Protein AF-A0A958QN06-F1 (afdb_monomer_lite)

Radius of gyration: 12.38 Å; chains: 1; bounding box: 31×23×32 Å

Foldseek 3Di:
DPPPPPVLLVVLLVVLLVVLVVQLVVCVVVVPPLSNVLSVCSNPVSVVDPDSVVSCVVSVVSSVVSVVVVVD

Sequence (72 aa):
MNIDFSPASLLSGFIFGVFGIYVFREGKRRQSFSLYFIGVALMGYTYLTPNVYWDWGIGSALLYLAYRIRFL

Structure (mmCIF, N/CA/C/O backbone):
data_AF-A0A958QN06-F1
#
_entry.id   AF-A0A958QN06-F1
#
loop_
_atom_site.group_PDB
_atom_site.id
_atom_site.type_symbol
_atom_site.label_atom_id
_atom_site.label_alt_id
_atom_site.label_comp_id
_atom_site.label_asym_id
_atom_site.label_entity_id
_atom_site.label_seq_id
_atom_site.pdbx_PDB_ins_code
_atom_site.Cartn_x
_atom_site.Cartn_y
_atom_site.Cartn_z
_atom_site.occupancy
_atom_site.B_iso_or_equiv
_atom_site.auth_seq_id
_atom_site.auth_comp_id
_atom_site.auth_asym_id
_atom_site.auth_atom_id
_atom_site.pdbx_PDB_model_num
ATOM 1 N N . MET A 1 1 ? 8.642 -12.275 -17.858 1.00 46.28 1 MET A N 1
ATOM 2 C CA . MET A 1 1 ? 8.489 -11.206 -16.852 1.00 46.28 1 MET A CA 1
ATOM 3 C C . MET A 1 1 ? 9.877 -10.624 -16.647 1.00 46.28 1 MET A C 1
ATOM 5 O O . MET A 1 1 ? 10.702 -11.277 -16.025 1.00 46.28 1 MET A O 1
ATOM 9 N N . ASN A 1 2 ? 10.194 -9.523 -17.332 1.00 44.12 2 ASN A N 1
ATOM 10 C CA . ASN A 1 2 ? 11.506 -8.887 -17.221 1.00 44.12 2 ASN A CA 1
ATOM 11 C C . A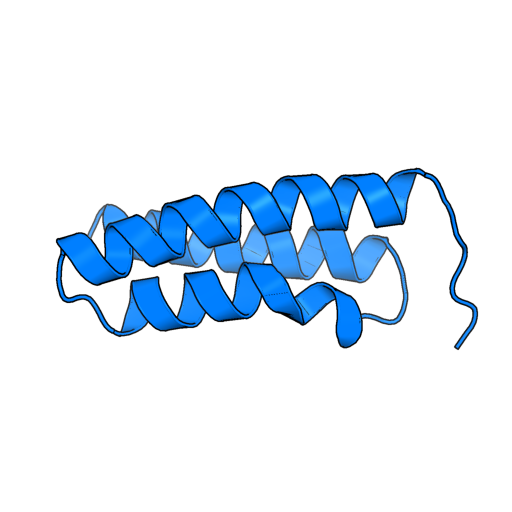SN A 1 2 ? 11.434 -8.007 -15.974 1.00 44.12 2 ASN A C 1
ATOM 13 O O . ASN A 1 2 ? 10.817 -6.946 -16.006 1.00 44.12 2 ASN A O 1
ATOM 17 N N . ILE A 1 3 ? 11.906 -8.523 -14.839 1.00 53.34 3 ILE A N 1
ATOM 18 C CA . ILE A 1 3 ? 12.023 -7.713 -13.629 1.00 53.34 3 ILE A CA 1
ATOM 19 C C . ILE A 1 3 ? 13.245 -6.838 -13.867 1.00 53.34 3 ILE A C 1
ATOM 21 O O . ILE A 1 3 ? 14.363 -7.202 -13.509 1.00 53.34 3 ILE A O 1
ATOM 25 N N . ASP A 1 4 ? 13.035 -5.711 -14.543 1.00 56.97 4 ASP A N 1
ATOM 26 C CA . ASP A 1 4 ? 14.028 -4.655 -14.564 1.00 56.97 4 ASP A CA 1
ATOM 27 C C . ASP A 1 4 ? 14.216 -4.242 -13.105 1.00 56.97 4 ASP A C 1
ATOM 29 O O . ASP A 1 4 ? 13.352 -3.583 -12.514 1.00 56.97 4 ASP A O 1
ATOM 33 N N . PHE A 1 5 ? 15.346 -4.637 -12.511 1.00 58.81 5 PHE A N 1
ATOM 34 C CA . PHE A 1 5 ? 15.862 -4.113 -11.241 1.00 58.81 5 PHE A CA 1
ATOM 35 C C . PHE A 1 5 ? 16.279 -2.645 -11.419 1.00 58.81 5 PHE A C 1
ATOM 37 O O . PHE A 1 5 ? 17.365 -2.214 -11.039 1.00 58.81 5 PHE A O 1
ATOM 44 N N . SER A 1 6 ? 15.407 -1.868 -12.053 1.00 70.62 6 SER A N 1
ATOM 45 C CA . SER A 1 6 ? 15.529 -0.442 -12.173 1.00 70.62 6 SER A CA 1
ATOM 46 C C . SER A 1 6 ? 15.358 0.130 -10.770 1.00 70.62 6 SER A C 1
ATOM 48 O O . SER A 1 6 ? 14.381 -0.203 -10.086 1.00 70.62 6 SER A O 1
ATOM 50 N N . PRO A 1 7 ? 16.264 1.012 -10.325 1.00 77.75 7 PRO A N 1
ATOM 51 C CA . PRO A 1 7 ? 16.121 1.737 -9.067 1.00 77.75 7 PRO A CA 1
ATOM 52 C C . PRO A 1 7 ? 14.725 2.354 -8.884 1.00 77.75 7 PRO A C 1
ATOM 54 O O . PRO A 1 7 ? 14.242 2.464 -7.762 1.00 77.75 7 PRO A O 1
ATOM 57 N N . ALA A 1 8 ? 14.045 2.693 -9.985 1.00 77.62 8 ALA A N 1
ATOM 58 C CA . ALA A 1 8 ? 12.683 3.212 -9.989 1.00 77.62 8 ALA A CA 1
ATOM 59 C C . ALA A 1 8 ? 11.629 2.231 -9.432 1.00 77.62 8 ALA A C 1
ATOM 61 O O . ALA A 1 8 ? 10.746 2.669 -8.697 1.00 77.62 8 ALA A O 1
ATOM 62 N N . SER A 1 9 ? 11.726 0.931 -9.734 1.00 74.06 9 SER A N 1
ATOM 63 C CA . SER A 1 9 ? 10.792 -0.102 -9.241 1.00 74.06 9 SER A CA 1
ATOM 64 C C . SER A 1 9 ? 11.024 -0.416 -7.758 1.00 74.06 9 SER A C 1
ATOM 66 O O . SER A 1 9 ? 10.103 -0.697 -6.995 1.00 74.06 9 SER A O 1
ATOM 68 N N . LEU A 1 10 ? 12.279 -0.330 -7.308 1.00 81.56 10 LEU A N 1
ATOM 69 C CA . LEU A 1 10 ? 12.605 -0.453 -5.885 1.00 81.56 10 LEU A CA 1
ATOM 70 C C . LEU A 1 10 ? 12.115 0.769 -5.099 1.00 81.56 10 LEU A C 1
ATOM 72 O O . LEU A 1 10 ? 11.580 0.625 -4.000 1.00 81.56 10 LEU A O 1
ATOM 76 N N . LEU A 1 11 ? 12.257 1.967 -5.675 1.00 86.38 11 LEU A N 1
ATOM 77 C CA . LEU A 1 11 ? 11.753 3.207 -5.089 1.00 86.38 11 LEU A CA 1
ATOM 78 C C . LEU A 1 11 ? 10.228 3.203 -4.969 1.00 86.38 11 LEU A C 1
ATOM 80 O O . LEU A 1 11 ? 9.721 3.548 -3.903 1.00 86.38 11 LEU A O 1
ATOM 84 N N . SER A 1 12 ? 9.495 2.793 -6.010 1.00 83.31 12 SER A N 1
ATOM 85 C CA . SER A 1 12 ? 8.031 2.685 -5.944 1.00 83.31 12 SER A CA 1
ATOM 86 C C . SER A 1 12 ? 7.615 1.706 -4.843 1.00 83.31 12 SER A C 1
ATOM 88 O O . SER A 1 12 ? 6.843 2.078 -3.959 1.00 83.31 12 SER A O 1
ATOM 90 N N . GLY A 1 13 ? 8.185 0.498 -4.818 1.00 84.44 13 GLY A N 1
ATOM 91 C CA . GLY A 1 13 ? 7.895 -0.497 -3.785 1.00 84.44 13 GLY A CA 1
ATOM 92 C C . GLY A 1 13 ? 8.192 -0.009 -2.369 1.00 84.44 13 GLY A C 1
ATOM 93 O O . GLY A 1 13 ? 7.381 -0.213 -1.467 1.00 84.44 13 GLY A O 1
ATOM 94 N N . PHE A 1 14 ? 9.299 0.708 -2.169 1.00 89.38 14 PHE A N 1
ATOM 95 C CA . PHE A 1 14 ? 9.621 1.294 -0.871 1.00 89.38 14 PHE A CA 1
ATOM 96 C C . PHE A 1 14 ? 8.620 2.383 -0.466 1.00 89.38 14 PHE A C 1
ATOM 98 O O . PHE A 1 14 ? 8.060 2.328 0.629 1.00 89.38 14 PHE A O 1
ATOM 105 N N . ILE A 1 15 ? 8.354 3.350 -1.351 1.00 91.50 15 ILE A N 1
ATOM 106 C CA . ILE A 1 15 ? 7.440 4.468 -1.086 1.00 91.50 15 ILE A CA 1
ATOM 107 C C . ILE A 1 15 ? 6.041 3.937 -0.762 1.00 91.50 15 ILE A C 1
ATOM 109 O O . ILE A 1 15 ? 5.491 4.226 0.304 1.00 91.50 15 ILE A O 1
ATOM 113 N N . PHE A 1 16 ? 5.470 3.127 -1.654 1.00 92.31 16 PHE A N 1
ATOM 114 C CA . PHE A 1 16 ? 4.122 2.597 -1.477 1.00 92.31 16 PHE A CA 1
ATOM 115 C C . PHE A 1 16 ? 4.042 1.573 -0.343 1.00 92.31 16 PHE A C 1
ATOM 117 O O . PHE A 1 16 ? 3.028 1.538 0.351 1.00 92.31 16 PHE A O 1
ATOM 124 N N . GLY A 1 17 ? 5.115 0.829 -0.064 1.00 90.62 17 GLY A N 1
ATOM 125 C CA . GLY A 1 17 ? 5.209 -0.041 1.107 1.00 90.62 17 GLY A CA 1
ATOM 126 C C . GLY A 1 17 ? 5.143 0.738 2.424 1.00 90.62 17 GLY A C 1
ATOM 127 O O . GLY A 1 17 ? 4.361 0.385 3.310 1.00 90.62 17 GLY A O 1
ATOM 128 N N . VAL A 1 18 ? 5.885 1.846 2.546 1.00 94.25 18 VAL A N 1
ATOM 129 C CA . VAL A 1 18 ? 5.829 2.733 3.725 1.00 94.25 18 VAL A CA 1
ATOM 130 C C . VAL A 1 18 ? 4.428 3.322 3.899 1.00 94.25 18 VAL A C 1
ATOM 132 O O . VAL A 1 18 ? 3.875 3.289 5.004 1.00 94.25 18 VAL A O 1
ATOM 135 N N . PHE A 1 19 ? 3.811 3.801 2.814 1.00 93.25 19 PHE A N 1
ATOM 136 C CA . PHE A 1 19 ? 2.422 4.264 2.853 1.00 93.25 19 PHE A CA 1
ATOM 137 C C . PHE A 1 19 ? 1.448 3.144 3.228 1.00 93.25 19 PHE A C 1
ATOM 139 O O . PHE A 1 19 ? 0.546 3.374 4.030 1.00 93.25 19 PHE A O 1
ATOM 146 N N . GLY A 1 20 ? 1.650 1.929 2.723 1.00 92.25 20 GLY A N 1
ATOM 147 C CA . GLY A 1 20 ? 0.858 0.754 3.070 1.00 92.25 20 GLY A CA 1
ATOM 148 C C . GLY A 1 20 ? 0.894 0.459 4.566 1.00 92.25 20 GLY A C 1
ATOM 149 O O . GLY A 1 20 ? -0.159 0.279 5.175 1.00 92.25 20 GLY A O 1
ATOM 150 N N . ILE A 1 21 ? 2.074 0.512 5.197 1.00 94.25 21 ILE A N 1
ATOM 151 C CA . ILE A 1 21 ? 2.233 0.354 6.658 1.00 94.25 21 ILE A CA 1
ATOM 152 C C . ILE A 1 21 ? 1.472 1.432 7.421 1.00 94.25 21 ILE A C 1
ATOM 154 O O . ILE A 1 21 ? 0.781 1.128 8.399 1.00 94.25 21 ILE A O 1
ATOM 158 N N . TYR A 1 22 ? 1.571 2.682 6.975 1.00 94.25 22 TYR A N 1
ATOM 159 C CA . TYR A 1 22 ? 0.842 3.783 7.590 1.00 94.25 22 TYR A CA 1
ATOM 160 C C . TYR A 1 22 ? -0.680 3.591 7.484 1.00 94.25 22 TYR A C 1
ATOM 162 O O . TYR A 1 22 ? -1.382 3.645 8.496 1.00 94.25 22 TYR A O 1
ATOM 170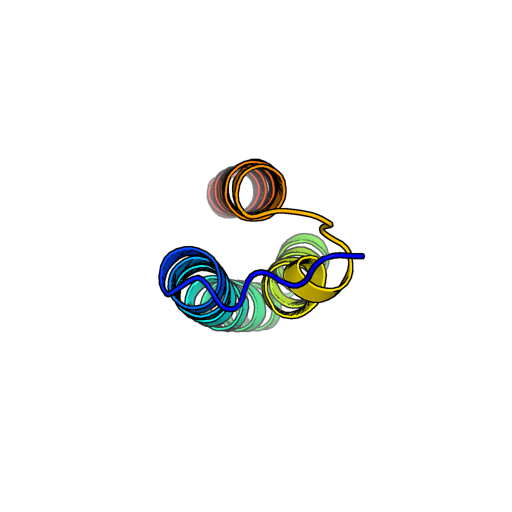 N N . VAL A 1 23 ? -1.188 3.300 6.282 1.00 93.81 23 VAL A N 1
ATOM 171 C CA . VAL A 1 23 ? -2.620 3.097 6.009 1.00 93.81 23 VAL A CA 1
ATOM 172 C C . VAL A 1 23 ? -3.160 1.879 6.761 1.00 93.81 23 VAL A C 1
ATOM 174 O O . VAL A 1 23 ? -4.229 1.959 7.362 1.00 93.81 23 VAL A O 1
ATOM 177 N N . PHE A 1 24 ? -2.402 0.784 6.817 1.00 94.69 24 PHE A N 1
ATOM 178 C CA . PHE A 1 24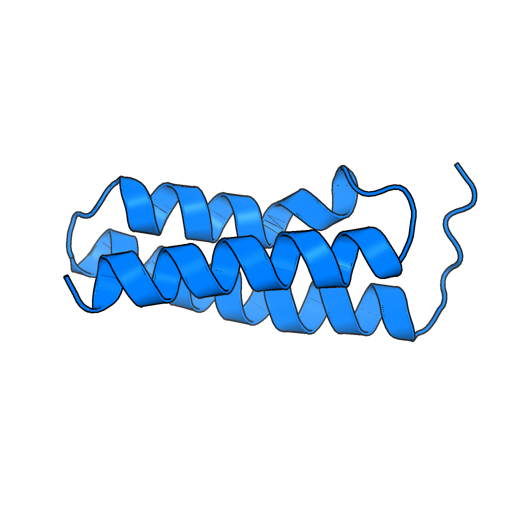 ? -2.743 -0.413 7.587 1.00 94.69 24 PHE A CA 1
ATOM 179 C C . PHE A 1 24 ? -2.902 -0.108 9.081 1.00 94.69 24 PHE A C 1
ATOM 181 O O . PHE A 1 24 ? -3.888 -0.509 9.708 1.00 94.69 24 PHE A O 1
ATOM 188 N N . ARG A 1 25 ? -1.948 0.635 9.659 1.00 94.69 25 ARG A N 1
ATOM 189 C CA . ARG A 1 25 ? -2.004 1.058 11.066 1.00 94.69 25 ARG A CA 1
ATOM 190 C C . ARG A 1 25 ? -3.203 1.963 11.333 1.00 94.69 25 ARG A C 1
ATOM 192 O O . ARG A 1 25 ? -3.891 1.761 12.333 1.00 94.69 25 ARG A O 1
ATOM 199 N N . GLU A 1 26 ? -3.487 2.913 10.445 1.00 92.94 26 GLU A N 1
ATOM 200 C CA . GLU A 1 26 ? -4.674 3.769 10.556 1.00 92.94 26 GLU A CA 1
ATOM 201 C C . GLU A 1 26 ? -5.980 2.977 10.434 1.00 92.94 26 GLU A C 1
ATOM 203 O O . GLU A 1 26 ? -6.894 3.193 11.229 1.00 92.94 26 GLU A O 1
ATOM 208 N N . GLY A 1 27 ? -6.067 2.019 9.509 1.00 90.81 27 GLY A N 1
ATOM 209 C CA . GLY A 1 27 ? -7.230 1.142 9.373 1.00 90.81 27 GLY A CA 1
ATOM 210 C C . GLY A 1 27 ? -7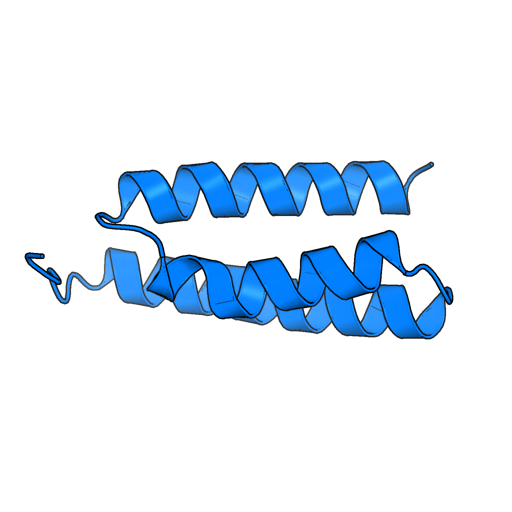.486 0.324 10.635 1.00 90.81 27 GLY A C 1
ATOM 211 O O . GLY A 1 27 ? -8.617 0.280 11.121 1.00 90.81 27 GLY A O 1
ATOM 212 N N . LYS A 1 28 ? -6.422 -0.222 11.240 1.00 92.50 28 LYS A N 1
ATOM 213 C CA . LYS A 1 28 ? -6.504 -0.910 12.536 1.00 92.50 28 LYS A CA 1
ATOM 214 C C . LYS A 1 28 ? -6.961 0.033 13.656 1.00 92.50 28 LYS A C 1
ATOM 216 O O . LYS A 1 28 ? -7.790 -0.362 14.469 1.00 92.50 28 LYS A O 1
ATOM 221 N N . ARG A 1 29 ? -6.461 1.275 13.687 1.00 92.44 29 ARG A N 1
ATOM 222 C CA . ARG A 1 29 ? -6.826 2.285 14.698 1.00 92.44 29 ARG A CA 1
ATOM 223 C C . ARG A 1 29 ? -8.290 2.719 14.600 1.00 92.44 29 ARG A C 1
ATOM 225 O O . ARG A 1 29 ? -8.924 2.926 15.626 1.00 92.44 29 ARG A O 1
ATOM 232 N N . ARG A 1 30 ? -8.822 2.852 13.383 1.00 90.81 30 ARG A N 1
ATOM 233 C CA . ARG A 1 30 ? -10.207 3.278 13.114 1.00 90.81 30 ARG A CA 1
ATOM 234 C C . ARG A 1 30 ? -11.207 2.119 13.027 1.00 90.81 30 ARG A C 1
ATOM 236 O O . ARG A 1 30 ? -12.369 2.365 12.735 1.00 90.81 30 ARG A O 1
ATOM 243 N N . GLN A 1 31 ? -10.756 0.872 13.210 1.00 89.75 31 GLN A N 1
ATOM 244 C CA . GLN A 1 31 ? -11.533 -0.351 12.944 1.00 89.75 31 GLN A CA 1
ATOM 245 C C . GLN A 1 31 ? -12.179 -0.376 11.543 1.00 89.75 31 GLN A C 1
ATOM 247 O O . GLN A 1 31 ? -13.220 -0.991 11.325 1.00 89.75 31 GLN A O 1
ATOM 252 N N . SER A 1 32 ? -11.545 0.284 10.569 1.00 90.56 32 SER A N 1
ATOM 253 C CA . SER A 1 32 ? -12.012 0.320 9.186 1.00 90.56 32 SER A CA 1
ATOM 254 C C . SER A 1 32 ? -11.376 -0.825 8.409 1.00 90.56 32 SER A C 1
ATOM 256 O O . SER A 1 32 ? -10.191 -0.779 8.064 1.00 90.56 32 SER A O 1
ATOM 258 N N . PHE A 1 33 ? -12.179 -1.846 8.104 1.00 91.81 33 PHE A N 1
ATOM 259 C CA . PHE A 1 33 ? -11.753 -2.972 7.273 1.00 91.81 33 PHE A CA 1
ATOM 260 C C . PHE A 1 33 ? -11.265 -2.510 5.895 1.00 91.81 33 PHE A C 1
ATOM 262 O O . PHE A 1 33 ? -10.273 -3.029 5.392 1.00 91.81 33 PHE A O 1
ATOM 269 N N . SER A 1 34 ? -11.894 -1.487 5.309 1.00 91.88 34 SER A N 1
ATOM 270 C CA . SER A 1 34 ? -11.495 -0.952 4.005 1.00 91.88 34 SER A CA 1
ATOM 271 C C . SER A 1 34 ? -10.066 -0.407 4.021 1.00 91.88 34 SER A C 1
ATOM 273 O O . SER A 1 34 ? -9.254 -0.797 3.188 1.00 91.88 34 SER A O 1
ATOM 275 N N . LEU A 1 35 ? -9.723 0.443 4.996 1.00 91.88 35 LEU A N 1
ATOM 276 C CA . LEU A 1 35 ? -8.360 0.975 5.124 1.00 91.88 35 LEU A CA 1
ATOM 277 C C . LEU A 1 35 ? -7.349 -0.128 5.451 1.00 91.88 35 LEU A C 1
ATOM 279 O O . LEU A 1 35 ? -6.236 -0.112 4.932 1.00 91.88 35 LEU A O 1
ATOM 283 N N . TYR A 1 36 ? -7.742 -1.109 6.264 1.00 92.94 36 TYR A N 1
ATOM 284 C CA . TYR A 1 36 ? -6.900 -2.260 6.573 1.00 92.94 36 TYR A CA 1
ATOM 285 C C . TYR A 1 36 ? -6.507 -3.031 5.302 1.00 92.94 36 TYR A C 1
ATOM 287 O O . TYR A 1 36 ? -5.316 -3.211 5.043 1.00 92.94 36 TYR A O 1
ATOM 295 N N . PHE A 1 37 ? -7.483 -3.417 4.471 1.00 94.75 37 PHE A N 1
ATOM 296 C CA . PHE A 1 37 ? -7.223 -4.150 3.228 1.00 94.75 37 PHE A CA 1
ATOM 297 C C . PHE A 1 37 ? -6.458 -3.319 2.194 1.00 94.75 37 PHE A C 1
ATOM 299 O O . PHE A 1 37 ? -5.580 -3.859 1.525 1.00 94.75 37 PHE A O 1
ATOM 306 N N . ILE A 1 38 ? -6.721 -2.012 2.092 1.00 93.75 38 ILE A N 1
ATOM 307 C CA . ILE A 1 38 ? -5.958 -1.134 1.190 1.00 93.75 38 ILE A CA 1
ATOM 308 C C . ILE A 1 38 ? -4.496 -1.022 1.638 1.00 93.75 38 ILE A C 1
ATOM 310 O O . ILE A 1 38 ? -3.600 -1.040 0.799 1.00 93.75 38 ILE A O 1
ATOM 314 N N . GLY A 1 39 ? -4.238 -0.959 2.947 1.00 92.69 39 GLY A N 1
ATOM 315 C CA . GLY A 1 39 ? -2.880 -0.976 3.487 1.00 92.69 39 GLY A CA 1
ATOM 316 C C . GLY A 1 39 ? -2.125 -2.255 3.121 1.00 92.69 39 GLY A C 1
ATOM 317 O O . GLY A 1 39 ? -0.992 -2.177 2.655 1.00 92.69 39 GLY A O 1
ATOM 318 N N . VAL A 1 40 ? -2.769 -3.421 3.252 1.00 93.75 40 VAL A N 1
ATOM 319 C CA . VAL A 1 40 ? -2.190 -4.710 2.824 1.00 93.75 40 VAL A CA 1
ATOM 320 C C . VAL A 1 40 ? -1.954 -4.736 1.312 1.00 93.75 40 VAL A C 1
ATOM 322 O O . VAL A 1 40 ? -0.886 -5.153 0.867 1.00 93.75 40 VAL A O 1
ATOM 325 N N . ALA A 1 41 ? -2.909 -4.245 0.519 1.00 93.38 41 ALA A N 1
ATOM 326 C CA . ALA A 1 41 ? -2.759 -4.157 -0.929 1.00 93.38 41 ALA A CA 1
ATOM 327 C C . ALA A 1 41 ? -1.552 -3.286 -1.310 1.00 93.38 41 ALA A C 1
ATOM 329 O O . ALA A 1 41 ? -0.723 -3.730 -2.092 1.00 93.38 41 ALA A O 1
ATOM 330 N N . LEU A 1 42 ? -1.385 -2.108 -0.698 1.00 91.50 42 LEU A N 1
ATOM 331 C CA . LEU A 1 42 ? -0.238 -1.218 -0.927 1.00 91.50 42 LEU A CA 1
ATOM 332 C C . LEU A 1 42 ? 1.118 -1.857 -0.586 1.00 91.50 42 LEU A C 1
ATOM 334 O O . LEU A 1 42 ? 2.118 -1.509 -1.206 1.00 91.50 42 LEU A O 1
ATOM 338 N N . MET A 1 43 ? 1.165 -2.796 0.363 1.00 91.69 43 MET A N 1
ATOM 339 C CA . MET A 1 43 ? 2.396 -3.524 0.692 1.00 91.69 43 MET A CA 1
ATOM 340 C C . MET A 1 43 ? 2.747 -4.616 -0.324 1.00 91.69 43 MET A C 1
ATOM 342 O O . MET A 1 43 ? 3.922 -4.934 -0.476 1.00 91.69 43 MET A O 1
ATOM 346 N N . GLY A 1 44 ? 1.746 -5.233 -0.961 1.00 87.25 44 GLY A N 1
ATOM 347 C CA . GLY A 1 44 ? 1.931 -6.458 -1.749 1.00 87.25 44 GLY A CA 1
ATOM 348 C C . GLY A 1 44 ? 1.641 -6.340 -3.246 1.00 87.25 44 GLY A C 1
ATOM 349 O O . GLY A 1 44 ? 1.990 -7.244 -4.000 1.00 87.25 44 GLY A O 1
ATOM 350 N N . TYR A 1 45 ? 1.005 -5.262 -3.708 1.00 85.44 45 TYR A N 1
ATOM 351 C CA . TYR A 1 45 ? 0.582 -5.150 -5.108 1.00 85.44 45 TYR A CA 1
ATOM 352 C C . TYR A 1 45 ? 1.759 -5.116 -6.093 1.00 85.44 45 TYR A C 1
ATOM 354 O O . TYR A 1 45 ? 1.595 -5.553 -7.227 1.00 85.44 45 TYR A O 1
ATOM 362 N N . THR A 1 46 ? 2.938 -4.663 -5.658 1.00 81.12 46 THR A N 1
ATOM 363 C CA . THR A 1 46 ? 4.154 -4.594 -6.484 1.00 81.12 46 THR A CA 1
ATOM 364 C C . THR A 1 46 ? 4.673 -5.962 -6.931 1.00 81.12 46 THR A C 1
ATOM 366 O O . THR A 1 46 ? 5.449 -6.050 -7.874 1.00 81.12 46 THR A O 1
ATOM 369 N N . TYR A 1 47 ? 4.235 -7.055 -6.296 1.00 80.81 47 TYR A N 1
ATOM 370 C CA . TYR A 1 47 ? 4.528 -8.414 -6.766 1.00 80.81 47 TYR A CA 1
ATOM 371 C C . TYR A 1 47 ? 3.631 -8.850 -7.935 1.00 80.81 47 TYR A C 1
ATOM 373 O O . TYR A 1 47 ? 3.942 -9.820 -8.624 1.00 80.81 47 TYR A O 1
ATOM 381 N N . LEU A 1 48 ? 2.506 -8.163 -8.145 1.00 83.19 48 LEU A N 1
ATOM 382 C CA . LEU A 1 48 ? 1.504 -8.483 -9.167 1.00 83.19 48 LEU A CA 1
ATOM 383 C C . LEU A 1 48 ? 1.652 -7.614 -10.422 1.00 83.19 48 LEU A C 1
ATOM 385 O O . LEU A 1 48 ? 0.987 -7.856 -11.429 1.00 83.19 48 LEU A O 1
ATOM 389 N N . THR A 1 49 ? 2.503 -6.596 -10.372 1.00 79.75 49 THR A N 1
ATOM 390 C CA . THR A 1 49 ? 2.696 -5.623 -11.443 1.00 79.75 49 THR A CA 1
ATOM 391 C C . THR A 1 49 ? 3.862 -6.017 -12.357 1.00 79.75 49 THR A C 1
ATOM 393 O O . THR A 1 49 ? 4.928 -6.417 -11.894 1.00 79.75 49 THR A O 1
ATOM 396 N N . PRO A 1 50 ? 3.690 -5.927 -13.690 1.00 76.62 50 PRO A N 1
ATOM 397 C CA . PRO A 1 50 ? 4.709 -6.379 -14.637 1.00 76.62 50 PRO A CA 1
ATOM 398 C C . PRO A 1 50 ? 5.740 -5.304 -15.014 1.00 76.62 50 PRO A C 1
ATOM 400 O O . PRO A 1 50 ? 6.730 -5.640 -15.659 1.00 76.62 50 PRO A O 1
ATOM 403 N N . ASN A 1 51 ? 5.504 -4.025 -14.694 1.00 80.19 51 ASN A N 1
ATOM 404 C CA . ASN A 1 51 ? 6.434 -2.925 -14.969 1.00 80.19 51 ASN A CA 1
ATOM 405 C C . ASN A 1 51 ? 6.225 -1.739 -14.006 1.00 80.19 51 ASN A C 1
ATOM 407 O O . ASN A 1 51 ? 5.182 -1.618 -13.364 1.00 80.19 51 ASN A O 1
ATOM 411 N N . VAL A 1 52 ? 7.197 -0.821 -13.977 1.00 82.94 52 VAL A N 1
ATOM 412 C CA . VAL A 1 52 ? 7.197 0.357 -13.091 1.00 82.94 52 VAL A CA 1
ATOM 413 C C . VAL A 1 52 ? 6.013 1.304 -13.324 1.00 82.94 52 VAL A C 1
ATOM 415 O O . VAL A 1 52 ? 5.533 1.943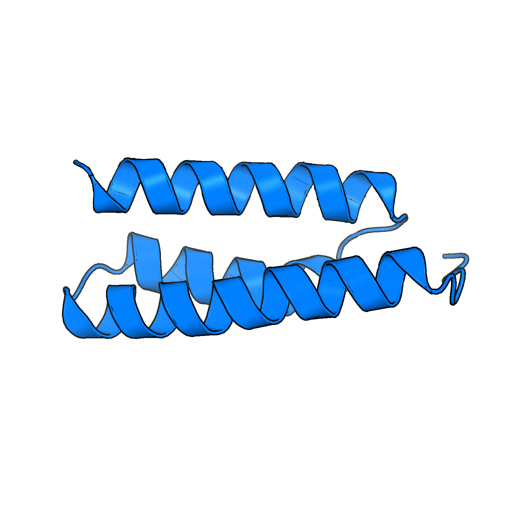 -12.391 1.00 82.94 52 VAL A O 1
ATOM 418 N N . TYR A 1 53 ? 5.492 1.395 -14.550 1.00 85.75 53 TYR A N 1
ATOM 419 C CA . TYR A 1 53 ? 4.332 2.242 -14.840 1.00 85.75 53 TYR A CA 1
ATOM 420 C C . TYR A 1 53 ? 3.072 1.721 -14.140 1.00 85.75 53 TYR A C 1
ATOM 422 O O . TYR A 1 53 ? 2.283 2.513 -13.622 1.00 85.75 53 TYR A O 1
ATOM 430 N N . TRP A 1 54 ? 2.912 0.395 -14.067 1.00 87.81 54 TRP A N 1
ATOM 431 C CA . TRP A 1 54 ? 1.842 -0.237 -13.298 1.00 87.81 54 TRP A CA 1
ATOM 432 C C . TRP A 1 54 ? 2.008 -0.024 -11.795 1.00 87.81 54 TRP A C 1
ATOM 434 O O . TRP A 1 54 ? 1.001 0.218 -11.130 1.00 87.81 54 TRP A O 1
ATOM 444 N N . ASP A 1 55 ? 3.242 -0.045 -11.275 1.00 85.56 55 ASP A N 1
ATOM 445 C CA . ASP A 1 55 ? 3.498 0.253 -9.859 1.00 85.56 55 ASP A CA 1
ATOM 446 C C . ASP A 1 55 ? 2.956 1.635 -9.495 1.00 85.56 55 ASP A C 1
ATOM 448 O O . ASP A 1 55 ? 2.129 1.793 -8.600 1.00 85.56 55 ASP A O 1
ATOM 452 N N . TRP A 1 56 ? 3.373 2.652 -10.246 1.00 88.06 56 TRP A N 1
ATOM 453 C CA . TRP A 1 56 ? 2.948 4.023 -9.991 1.00 88.06 56 TRP A CA 1
ATOM 454 C C . TRP A 1 56 ? 1.448 4.221 -10.207 1.00 88.06 56 TRP A C 1
ATOM 456 O O . TRP A 1 56 ? 0.810 4.903 -9.403 1.00 88.06 56 TRP A O 1
ATOM 466 N N . GLY A 1 57 ? 0.867 3.614 -11.245 1.00 92.56 57 GLY A N 1
ATOM 467 C CA . GLY A 1 57 ? -0.568 3.698 -11.518 1.00 92.56 57 GLY A CA 1
ATOM 468 C C . GLY A 1 57 ? -1.424 3.088 -10.405 1.00 92.56 57 GLY A C 1
ATOM 469 O O . GLY A 1 57 ? -2.289 3.765 -9.843 1.00 92.56 57 GLY A O 1
ATOM 470 N N . ILE A 1 58 ? -1.165 1.827 -10.046 1.00 91.31 58 ILE A N 1
ATOM 471 C CA . ILE A 1 58 ? -1.946 1.107 -9.029 1.00 91.31 58 ILE A CA 1
ATOM 472 C C . ILE A 1 58 ? -1.665 1.666 -7.633 1.00 91.31 58 ILE A C 1
ATOM 474 O O . ILE A 1 58 ? -2.607 1.901 -6.876 1.00 91.31 58 ILE A O 1
ATOM 478 N N . GLY A 1 59 ? -0.402 1.948 -7.306 1.00 90.69 59 GLY A N 1
ATOM 479 C CA . GLY A 1 59 ? -0.018 2.545 -6.030 1.00 90.69 59 GLY A CA 1
ATOM 480 C C . GLY A 1 59 ? -0.709 3.887 -5.794 1.00 90.69 59 GLY A C 1
ATOM 481 O O . GLY A 1 59 ? -1.286 4.106 -4.728 1.00 90.69 59 GLY A O 1
ATOM 482 N N . SER A 1 60 ? -0.739 4.759 -6.807 1.00 92.50 60 SER A N 1
ATOM 483 C CA . SER A 1 60 ? -1.416 6.061 -6.715 1.00 92.50 60 SER A CA 1
ATOM 484 C C . SER A 1 60 ? -2.933 5.914 -6.590 1.00 92.50 60 SER A C 1
ATOM 486 O O . SER A 1 60 ? -3.549 6.612 -5.786 1.00 92.50 60 SER A O 1
ATOM 488 N N . ALA A 1 61 ? -3.543 4.985 -7.334 1.00 94.06 61 ALA A N 1
ATOM 489 C CA . ALA A 1 61 ? -4.978 4.715 -7.254 1.00 94.06 61 ALA A CA 1
ATOM 490 C C . ALA A 1 61 ? -5.393 4.177 -5.873 1.00 94.06 61 ALA A C 1
ATOM 492 O O . ALA A 1 61 ? -6.368 4.657 -5.289 1.00 94.06 61 ALA A O 1
ATOM 493 N N . LEU A 1 62 ? -4.632 3.228 -5.315 1.00 92.31 62 LEU A N 1
ATOM 494 C CA . LEU A 1 62 ? -4.860 2.695 -3.969 1.00 92.31 62 LEU A CA 1
ATOM 495 C C . LEU A 1 62 ? -4.666 3.769 -2.897 1.00 92.31 62 LEU A C 1
ATOM 497 O O . LEU A 1 62 ? -5.470 3.866 -1.970 1.00 92.31 62 LEU A O 1
ATOM 501 N N . LEU A 1 63 ? -3.634 4.606 -3.034 1.00 92.75 63 LEU A N 1
ATOM 502 C CA . LEU A 1 63 ? -3.378 5.697 -2.099 1.00 92.75 63 LEU A CA 1
ATOM 503 C C . LEU A 1 63 ? -4.490 6.754 -2.145 1.00 92.75 63 LEU A C 1
ATOM 505 O O . LEU A 1 63 ? -4.952 7.206 -1.098 1.00 92.75 63 LEU A O 1
ATOM 509 N N . TYR A 1 64 ? -4.971 7.104 -3.341 1.00 94.06 64 TYR A N 1
ATOM 510 C CA . TYR A 1 64 ? -6.113 8.000 -3.519 1.00 94.06 64 TYR A CA 1
ATOM 511 C C . TYR A 1 64 ? -7.386 7.424 -2.887 1.00 94.06 64 TYR A C 1
ATOM 513 O O . TYR A 1 64 ? -8.102 8.130 -2.173 1.00 94.06 64 TYR A O 1
ATOM 521 N N . LEU A 1 65 ? -7.644 6.127 -3.079 1.00 92.62 65 LEU A N 1
ATOM 522 C CA . LEU A 1 65 ? -8.780 5.447 -2.461 1.00 92.62 65 LEU A CA 1
ATOM 523 C C . LEU A 1 65 ? -8.676 5.448 -0.928 1.00 92.62 65 LEU A C 1
ATOM 525 O O . LEU A 1 65 ? -9.655 5.766 -0.252 1.00 92.62 65 LEU A O 1
ATOM 529 N N . ALA A 1 66 ? -7.491 5.166 -0.374 1.00 91.50 66 ALA A N 1
ATOM 530 C CA . ALA A 1 66 ? -7.239 5.253 1.064 1.00 91.50 66 ALA A CA 1
ATOM 531 C C . ALA A 1 66 ? -7.480 6.670 1.599 1.00 91.50 66 ALA A C 1
ATOM 533 O O . ALA A 1 66 ? -8.104 6.841 2.646 1.00 91.50 66 ALA A O 1
ATOM 534 N N . TYR A 1 67 ? -7.012 7.690 0.876 1.00 91.31 67 TYR A N 1
ATOM 535 C CA . TYR A 1 67 ? -7.209 9.087 1.249 1.00 91.31 67 TYR A CA 1
ATOM 536 C C . TYR A 1 67 ? -8.694 9.461 1.268 1.00 91.31 67 TYR A C 1
ATOM 538 O O . TYR A 1 67 ? -9.170 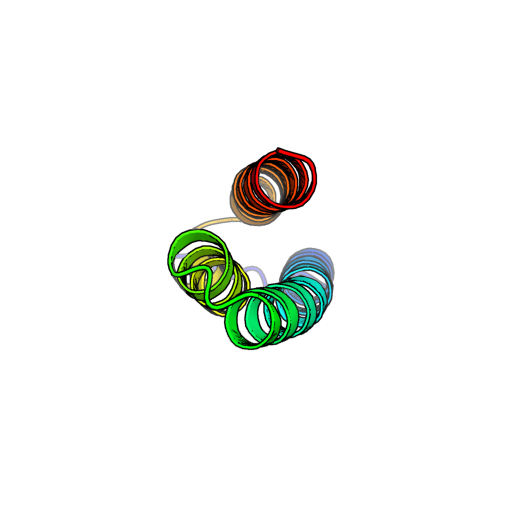10.046 2.240 1.00 91.31 67 TYR A O 1
ATOM 546 N N . ARG A 1 68 ? -9.444 9.050 0.240 1.00 92.25 68 ARG A N 1
ATOM 547 C CA . ARG A 1 68 ? -10.884 9.295 0.139 1.00 92.25 68 ARG A CA 1
ATOM 548 C C . ARG A 1 68 ? -11.658 8.653 1.292 1.00 92.25 68 ARG A C 1
ATOM 550 O O . ARG A 1 68 ? -12.493 9.315 1.891 1.00 92.25 68 ARG A O 1
ATOM 557 N N . ILE A 1 69 ? -11.360 7.397 1.629 1.00 88.19 69 ILE A N 1
ATOM 558 C CA . ILE A 1 69 ? -12.029 6.668 2.723 1.00 88.19 69 ILE A CA 1
ATOM 559 C C . ILE A 1 69 ? -11.633 7.215 4.096 1.00 88.19 69 ILE A C 1
ATOM 561 O O . ILE A 1 69 ? -12.409 7.143 5.036 1.00 88.19 69 ILE A O 1
ATOM 565 N N . ARG A 1 70 ? -10.419 7.752 4.242 1.00 83.06 70 ARG A N 1
ATOM 566 C CA . ARG A 1 70 ? -9.988 8.379 5.496 1.00 83.06 70 ARG A CA 1
ATOM 567 C C . ARG A 1 70 ? -10.725 9.693 5.781 1.00 83.06 70 ARG A C 1
ATOM 569 O O . ARG A 1 70 ? -10.843 10.054 6.956 1.00 83.06 70 ARG A O 1
ATOM 576 N N . PHE A 1 71 ? -11.087 10.430 4.729 1.00 75.06 71 PHE A N 1
ATOM 577 C CA . PHE A 1 71 ? -11.690 11.762 4.817 1.00 75.06 71 PHE A CA 1
ATOM 578 C C . PHE A 1 71 ? -13.229 11.747 4.800 1.00 75.06 71 PHE A C 1
ATOM 580 O O . PHE A 1 71 ? -13.835 12.716 5.248 1.00 75.06 71 PHE A O 1
ATOM 587 N N . LEU A 1 72 ? -13.843 10.669 4.299 1.00 59.78 72 LEU A N 1
ATOM 588 C CA . LEU A 1 72 ? -15.269 10.359 4.471 1.00 59.78 72 LEU A CA 1
ATOM 589 C C . LEU A 1 72 ? -15.540 9.761 5.858 1.00 59.78 72 LEU A C 1
ATOM 591 O O . LEU A 1 72 ? -16.644 10.025 6.376 1.00 59.78 72 LEU A O 1
#

pLDDT: mean 85.68, std 11.43, range [44.12, 94.75]

Secondary structure (DSSP, 8-state):
------HHHHHHHHHHHHHHHHHHHHHHHTT-HHHHHHHHHHHHGGGT-SSHHHHHHHHHHHHHHHHHHHH-